Protein AF-A0AAN4Z9K9-F1 (afdb_monomer_lite)

Organism: NCBI:txid1317129

Foldseek 3Di:
DVVVVVVVVQQDAEEEEAEDEPLDLVRLVVVLVVQLVSQVRYQYEYEYEPADVVSVPDDHPRPSYHYDYDDDHPCVNVVVVVVVVVVD

pLDDT: mean 86.87, std 11.13, range [53.91, 98.0]

Sequence (88 aa):
SLILLLLLGAVQSAKIAIFLYPLSNSHVIFTIRVAEELAQDHEVVIIRPNANPTASTLVSKHPRVREIRTAGCFNAFSDYKDAEKKQV

Secondary structure (DSSP, 8-state):
-HHHHHHHHTT---EEEEE---S-HHHHHHHHHHHHHHTTTSEEEEEEES-SHHHHS-----TTEEEEEES--HHHHHHHHHHHHHT-

Radius of gyration: 17.63 Å; chains: 1; bounding box: 42×26×52 Å

Structure (mmCIF, N/CA/C/O backbone):
data_AF-A0AAN4Z9K9-F1
#
_entry.id   AF-A0AAN4Z9K9-F1
#
loop_
_atom_site.group_PDB
_atom_site.id
_atom_site.type_symbol
_atom_site.label_atom_id
_atom_site.label_alt_id
_atom_site.label_comp_id
_atom_site.label_asym_id
_atom_site.label_entity_id
_atom_site.label_seq_id
_atom_site.pdbx_PDB_ins_code
_atom_site.Cartn_x
_atom_site.Cartn_y
_atom_site.Cartn_z
_atom_site.occupancy
_atom_site.B_iso_or_equiv
_atom_site.auth_seq_id
_atom_site.auth_comp_id
_atom_site.auth_asym_id
_atom_site.auth_atom_id
_atom_site.pdbx_PDB_model_num
ATOM 1 N N . SER A 1 1 ? -32.085 11.585 26.260 1.00 62.69 1 SER A N 1
ATOM 2 C CA . SER A 1 1 ? -30.714 11.108 25.983 1.00 62.69 1 SER A CA 1
ATOM 3 C C . SER A 1 1 ? -30.209 11.545 24.610 1.00 62.69 1 SER A C 1
ATOM 5 O O . SER A 1 1 ? -30.039 10.712 23.734 1.00 62.69 1 SER A O 1
ATOM 7 N N . LEU A 1 2 ? -29.949 12.844 24.414 1.00 73.44 2 LEU A N 1
ATOM 8 C CA . LEU A 1 2 ? -29.371 13.379 23.166 1.00 73.44 2 LEU A CA 1
ATOM 9 C C . LEU A 1 2 ? -27.848 13.150 23.101 1.00 73.44 2 LEU A C 1
ATOM 11 O O . LEU A 1 2 ? -27.302 12.819 22.057 1.00 73.44 2 LEU A O 1
ATOM 15 N N . ILE A 1 3 ? -27.184 13.242 24.258 1.00 78.56 3 ILE A N 1
ATOM 16 C CA . ILE A 1 3 ? -25.741 13.014 24.420 1.00 78.56 3 ILE A CA 1
ATOM 17 C C . ILE A 1 3 ? -25.358 11.576 24.042 1.00 78.56 3 ILE A C 1
ATOM 19 O O . ILE A 1 3 ? -24.351 11.369 23.380 1.00 78.56 3 ILE A O 1
ATOM 23 N N . LEU A 1 4 ? -26.190 10.585 24.383 1.00 73.69 4 LEU A N 1
ATOM 24 C CA . LEU A 1 4 ? -25.948 9.183 24.019 1.00 73.69 4 LEU A CA 1
ATOM 25 C C . LEU A 1 4 ? -26.035 8.954 22.499 1.00 73.69 4 LEU A C 1
ATOM 27 O O . LEU A 1 4 ? -25.235 8.209 21.950 1.00 73.69 4 LEU A O 1
ATOM 31 N N . LEU A 1 5 ? -26.964 9.627 21.812 1.00 71.94 5 LEU A N 1
ATOM 32 C CA . LEU A 1 5 ? -27.094 9.575 20.349 1.00 71.94 5 LEU A CA 1
ATOM 33 C C . LEU A 1 5 ? -25.927 10.278 19.636 1.00 71.94 5 LEU A C 1
ATOM 35 O O . LEU A 1 5 ? -25.426 9.762 18.642 1.00 71.94 5 LEU A O 1
ATOM 39 N N . LEU A 1 6 ? -25.448 11.407 20.170 1.00 68.06 6 LEU A N 1
ATOM 40 C CA . LEU A 1 6 ? -24.251 12.100 19.672 1.00 68.06 6 LEU A CA 1
ATOM 41 C C . LEU A 1 6 ? -22.975 11.269 19.876 1.00 68.06 6 LEU A C 1
ATOM 43 O O . LEU A 1 6 ? -22.141 11.194 18.978 1.00 68.06 6 LEU A O 1
ATOM 47 N N . LEU A 1 7 ? -22.851 10.592 21.021 1.00 66.00 7 LEU A N 1
ATOM 48 C CA . LEU A 1 7 ? -21.740 9.678 21.300 1.00 66.00 7 LEU A CA 1
ATOM 49 C C . LEU A 1 7 ? -21.763 8.442 20.394 1.00 66.00 7 LEU A C 1
ATOM 51 O O . LEU A 1 7 ? -20.705 7.977 19.990 1.00 66.00 7 LEU A O 1
ATOM 55 N N . LEU A 1 8 ? -22.942 7.932 20.026 1.00 65.25 8 LEU A N 1
ATOM 56 C CA . LEU A 1 8 ? -23.064 6.821 19.074 1.00 65.25 8 LEU A CA 1
ATOM 57 C C . LEU A 1 8 ? -22.698 7.233 17.636 1.00 65.25 8 LEU A C 1
ATOM 59 O O . LEU A 1 8 ? -22.156 6.414 16.898 1.00 65.25 8 LEU A O 1
ATOM 63 N N . GLY A 1 9 ? -22.940 8.490 17.246 1.00 61.31 9 GLY A N 1
ATOM 64 C CA . GLY A 1 9 ? -22.523 9.024 15.942 1.00 61.31 9 GLY A CA 1
ATOM 65 C C . GLY A 1 9 ? -21.016 9.293 15.830 1.00 61.31 9 GLY A C 1
ATOM 66 O O . GLY A 1 9 ? -20.449 9.162 14.750 1.00 61.31 9 GLY A O 1
ATOM 67 N N . ALA A 1 10 ? -20.348 9.618 16.941 1.00 62.19 10 ALA A N 1
ATOM 68 C CA . ALA A 1 10 ? -18.924 9.966 16.967 1.00 62.19 10 ALA A CA 1
ATOM 69 C C . ALA A 1 10 ? -17.962 8.765 16.823 1.00 62.19 10 ALA A C 1
ATOM 71 O O . ALA A 1 10 ? -16.755 8.962 16.726 1.00 62.19 10 ALA A O 1
ATOM 72 N N . VAL A 1 11 ? -18.464 7.524 16.820 1.00 65.31 11 VAL A N 1
ATOM 73 C CA . VAL A 1 11 ? -17.639 6.295 16.882 1.00 65.31 11 VAL A CA 1
ATOM 74 C C . VAL A 1 11 ? -17.668 5.505 15.564 1.00 65.31 11 VAL A C 1
ATOM 76 O O . VAL A 1 11 ? -17.292 4.334 15.503 1.00 65.31 11 VAL A O 1
ATOM 79 N N . GLN A 1 12 ? -18.104 6.118 14.462 1.00 70.81 12 GLN A N 1
ATOM 80 C CA . GLN A 1 12 ? -18.254 5.404 13.196 1.00 70.81 12 GLN A CA 1
ATOM 81 C C . GLN A 1 12 ? -16.915 5.265 12.442 1.00 70.81 12 GLN A C 1
ATOM 83 O O . GLN A 1 12 ? -16.629 5.963 11.474 1.00 70.81 12 GLN A O 1
ATOM 88 N N . SER A 1 13 ? -16.082 4.317 12.881 1.00 84.56 13 SER A N 1
ATOM 89 C CA . SER A 1 13 ? -14.887 3.894 12.142 1.00 84.56 13 SER A CA 1
ATOM 90 C C . SER A 1 13 ? -15.290 3.040 10.938 1.00 84.56 13 SER A C 1
ATOM 92 O O . SER A 1 13 ? -15.732 1.900 11.095 1.00 84.56 13 SER A O 1
ATOM 94 N N . ALA A 1 14 ? -15.108 3.563 9.725 1.00 89.44 14 ALA A N 1
ATOM 95 C CA . ALA A 1 14 ? -15.266 2.792 8.497 1.00 89.44 14 ALA A CA 1
ATOM 96 C C . ALA A 1 14 ? -14.094 1.816 8.277 1.00 89.44 14 ALA A C 1
ATOM 98 O O . ALA A 1 14 ? -12.991 2.010 8.794 1.00 89.44 14 ALA A O 1
ATOM 99 N N . LYS A 1 15 ? -14.341 0.773 7.476 1.00 94.38 15 LYS A N 1
ATOM 100 C CA . LYS A 1 15 ? -13.310 -0.127 6.941 1.00 94.38 15 LYS A CA 1
ATOM 101 C C . LYS A 1 15 ? -13.095 0.204 5.472 1.00 94.38 15 LYS A C 1
ATOM 103 O O . LYS A 1 15 ? -14.019 0.066 4.674 1.00 94.38 15 LYS A O 1
ATOM 108 N N . ILE A 1 16 ? -11.894 0.647 5.126 1.00 96.75 16 ILE A N 1
ATOM 109 C CA . ILE A 1 16 ? -11.561 1.164 3.798 1.00 96.75 16 ILE A CA 1
ATOM 110 C C . ILE A 1 16 ? -10.558 0.228 3.133 1.00 96.75 16 ILE A C 1
ATOM 112 O O . ILE A 1 16 ? -9.510 -0.070 3.703 1.00 96.75 16 ILE A O 1
ATOM 116 N N . ALA A 1 17 ? -10.865 -0.207 1.912 1.00 97.31 17 ALA A N 1
ATOM 117 C CA . ALA A 1 17 ? -9.955 -0.977 1.073 1.00 97.31 17 ALA A CA 1
ATOM 118 C C . ALA A 1 17 ? -9.474 -0.122 -0.103 1.00 97.31 17 ALA A C 1
ATOM 120 O O . ALA A 1 17 ? -10.282 0.400 -0.869 1.00 97.31 17 ALA A O 1
ATOM 121 N N . ILE A 1 18 ? -8.156 0.004 -0.253 1.00 96.62 18 ILE A N 1
ATOM 122 C CA . ILE A 1 18 ? -7.514 0.739 -1.341 1.00 96.62 18 ILE A CA 1
ATOM 123 C C . ILE A 1 18 ? -6.808 -0.262 -2.246 1.00 96.62 18 ILE A C 1
ATOM 125 O O . ILE A 1 18 ? -5.887 -0.953 -1.814 1.00 96.62 18 ILE A O 1
ATOM 129 N N . PHE A 1 19 ? -7.213 -0.315 -3.512 1.00 94.38 19 PHE A N 1
ATOM 130 C CA . PHE A 1 19 ? -6.562 -1.142 -4.523 1.00 94.38 19 PHE A CA 1
ATOM 131 C C . PHE A 1 19 ? -5.531 -0.308 -5.270 1.00 94.38 19 PHE A C 1
ATOM 133 O O . PHE A 1 19 ? -5.861 0.723 -5.853 1.00 94.38 19 PHE A O 1
ATOM 140 N N . LEU A 1 20 ? -4.279 -0.755 -5.249 1.00 92.19 20 LEU A N 1
ATOM 141 C CA . LEU A 1 20 ? -3.176 -0.033 -5.866 1.00 92.19 20 LEU A CA 1
ATOM 142 C C . LEU A 1 20 ? -2.345 -0.969 -6.732 1.00 92.19 20 LEU A C 1
ATOM 144 O O . LEU A 1 20 ? -1.906 -2.025 -6.283 1.00 92.19 20 LEU A O 1
ATOM 148 N N . TYR A 1 21 ? -2.055 -0.530 -7.954 1.00 90.56 21 TYR A N 1
ATOM 149 C CA . TYR A 1 21 ? -1.083 -1.180 -8.820 1.00 90.56 21 TYR A CA 1
ATOM 150 C C . TYR A 1 21 ? 0.251 -0.404 -8.791 1.00 90.56 21 TYR A C 1
ATOM 152 O O . TYR A 1 21 ? 0.323 0.713 -9.315 1.00 90.56 21 TYR A O 1
ATOM 160 N N . PRO A 1 22 ? 1.309 -0.923 -8.132 1.00 88.88 22 PRO A N 1
ATOM 161 C CA . PRO A 1 22 ? 2.491 -0.133 -7.801 1.00 88.88 22 PRO A CA 1
ATOM 162 C C . PRO A 1 22 ? 3.491 -0.110 -8.965 1.00 88.88 22 PRO A C 1
ATOM 164 O O . PRO A 1 22 ? 4.486 -0.828 -8.945 1.00 88.88 22 PRO A O 1
ATOM 167 N N . LEU A 1 23 ? 3.232 0.720 -9.980 1.00 88.50 23 LEU A N 1
ATOM 168 C CA . LEU A 1 23 ? 4.145 0.927 -11.117 1.00 88.50 23 LEU A CA 1
ATOM 169 C C . LEU A 1 23 ? 5.207 1.999 -10.842 1.00 88.50 23 LEU A C 1
ATOM 171 O O . LEU A 1 23 ? 6.363 1.843 -11.230 1.00 88.50 23 LEU A O 1
ATOM 175 N N . SER A 1 24 ? 4.843 3.051 -10.106 1.00 89.25 24 SER A N 1
ATOM 176 C CA . SER A 1 24 ? 5.728 4.168 -9.759 1.00 89.25 24 SER A CA 1
ATOM 177 C C . SER A 1 24 ? 5.835 4.359 -8.246 1.00 89.25 24 SER A C 1
ATOM 179 O O . SER A 1 24 ? 4.838 4.257 -7.529 1.00 89.25 24 SER A O 1
ATOM 181 N N . ASN A 1 25 ? 7.035 4.711 -7.771 1.00 92.19 25 ASN A N 1
ATOM 182 C CA . ASN A 1 25 ? 7.283 5.038 -6.366 1.00 92.19 25 ASN A CA 1
ATOM 183 C C . ASN A 1 25 ? 6.424 6.219 -5.900 1.00 92.19 25 ASN A C 1
ATOM 185 O O . ASN A 1 25 ? 5.867 6.165 -4.809 1.00 92.19 25 ASN A O 1
ATOM 189 N N . SER A 1 26 ? 6.280 7.266 -6.722 1.00 94.25 26 SER A N 1
ATOM 190 C CA . SER A 1 26 ? 5.502 8.458 -6.354 1.00 94.25 26 SER A CA 1
ATOM 191 C C . SER A 1 26 ? 4.036 8.118 -6.098 1.00 94.25 26 SER A C 1
ATOM 193 O O . SER A 1 26 ? 3.450 8.600 -5.132 1.00 94.25 26 SER A O 1
ATOM 195 N N . HIS A 1 27 ? 3.475 7.223 -6.912 1.00 92.38 27 HIS A N 1
ATOM 196 C CA . HIS A 1 27 ? 2.094 6.780 -6.777 1.00 92.38 27 HIS A CA 1
ATOM 197 C C . HIS A 1 27 ? 1.890 5.993 -5.478 1.00 92.38 27 HIS A C 1
ATOM 199 O O . HIS A 1 27 ? 0.953 6.258 -4.734 1.00 92.38 27 HIS A O 1
ATOM 205 N N . VAL A 1 28 ? 2.833 5.104 -5.145 1.00 95.12 28 VAL A N 1
ATOM 206 C CA . VAL A 1 28 ? 2.814 4.376 -3.870 1.00 95.12 28 VAL A CA 1
ATOM 207 C C . VAL A 1 28 ? 2.935 5.311 -2.669 1.00 95.12 28 VAL A C 1
ATOM 209 O O . VAL A 1 28 ? 2.169 5.165 -1.720 1.00 95.12 28 VAL A O 1
ATOM 212 N N . ILE A 1 29 ? 3.857 6.277 -2.700 1.00 96.50 29 ILE A N 1
ATOM 213 C CA . ILE A 1 29 ? 4.035 7.241 -1.603 1.00 96.50 29 ILE A CA 1
ATOM 214 C C . ILE A 1 29 ? 2.754 8.045 -1.396 1.00 96.50 29 ILE A C 1
ATOM 216 O O . ILE A 1 29 ? 2.284 8.159 -0.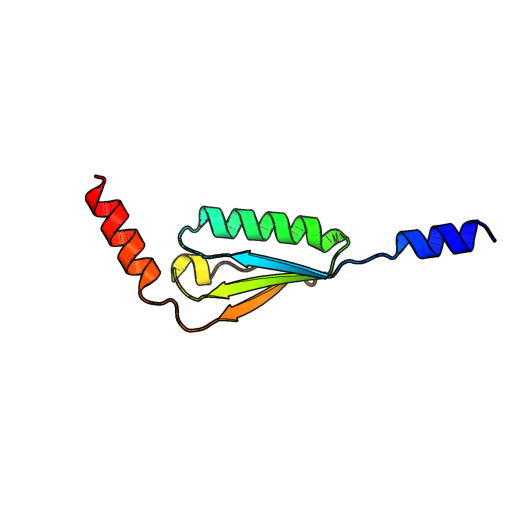268 1.00 96.50 29 ILE A O 1
ATOM 220 N N . PHE A 1 30 ? 2.174 8.570 -2.476 1.00 96.69 30 PHE A N 1
ATOM 221 C CA . PHE A 1 30 ? 0.932 9.329 -2.413 1.00 96.69 30 PHE A CA 1
ATOM 222 C C . PHE A 1 30 ? -0.201 8.502 -1.797 1.00 96.69 30 PHE A C 1
ATOM 224 O O . PHE A 1 30 ? -0.837 8.950 -0.846 1.00 96.69 30 PHE A O 1
ATOM 231 N N . THR A 1 31 ? -0.408 7.271 -2.270 1.00 97.00 31 THR A N 1
ATOM 232 C CA . THR A 1 31 ? -1.447 6.392 -1.723 1.00 97.00 31 THR A CA 1
ATOM 233 C C . THR A 1 31 ? -1.217 6.066 -0.250 1.00 97.00 31 THR A C 1
ATOM 235 O O . THR A 1 31 ? -2.176 6.061 0.517 1.00 97.00 31 THR A O 1
ATOM 238 N N . ILE A 1 32 ? 0.031 5.832 0.167 1.00 97.69 32 ILE A N 1
ATOM 239 C CA . ILE A 1 32 ? 0.364 5.623 1.581 1.00 97.69 32 ILE A CA 1
ATOM 240 C C . ILE A 1 32 ? -0.017 6.853 2.408 1.00 97.69 32 ILE A C 1
ATOM 242 O O . ILE A 1 32 ? -0.661 6.695 3.437 1.00 97.69 32 ILE A O 1
ATOM 246 N N . ARG A 1 33 ? 0.310 8.070 1.954 1.00 97.81 33 ARG A N 1
ATOM 247 C CA . ARG A 1 33 ? -0.056 9.299 2.677 1.00 97.81 33 ARG A CA 1
ATOM 248 C C . ARG A 1 33 ? -1.563 9.468 2.798 1.00 97.81 33 ARG A C 1
ATOM 250 O O . ARG A 1 33 ? -2.052 9.735 3.885 1.00 97.81 33 ARG A O 1
ATOM 257 N N . VAL A 1 34 ? -2.303 9.230 1.720 1.00 97.56 34 VAL A N 1
ATOM 258 C CA . VAL A 1 34 ? -3.773 9.264 1.761 1.00 97.56 34 VAL A CA 1
ATOM 259 C C . VAL A 1 34 ? -4.321 8.220 2.739 1.00 97.56 34 VAL A C 1
ATOM 261 O O . VAL A 1 34 ? -5.226 8.518 3.511 1.00 97.56 34 VAL A O 1
ATOM 264 N N . ALA A 1 35 ? -3.763 7.009 2.747 1.00 97.69 35 ALA A N 1
ATOM 265 C CA . ALA A 1 35 ? -4.164 5.969 3.688 1.00 97.69 35 ALA A CA 1
ATOM 266 C C . ALA A 1 35 ? -3.870 6.352 5.146 1.00 97.69 35 ALA A C 1
ATOM 268 O O . ALA A 1 35 ? -4.679 6.051 6.016 1.00 97.69 35 ALA A O 1
ATOM 269 N N . GLU A 1 36 ? -2.741 7.012 5.412 1.00 97.69 36 GLU A N 1
ATOM 270 C CA . GLU A 1 36 ? -2.368 7.508 6.742 1.00 97.69 36 GLU A CA 1
ATOM 271 C C . GLU A 1 36 ? -3.337 8.587 7.241 1.00 97.69 36 GLU A C 1
ATOM 273 O O . GLU A 1 36 ? -3.775 8.514 8.386 1.00 97.69 36 GLU A O 1
ATOM 278 N N . GLU A 1 37 ? -3.741 9.522 6.378 1.00 97.19 37 GLU A N 1
ATOM 279 C CA . GLU A 1 37 ? -4.749 10.536 6.717 1.00 97.19 37 GLU A CA 1
ATOM 280 C C . GLU A 1 37 ? -6.128 9.913 6.980 1.00 97.19 37 GLU A C 1
ATOM 282 O O . GLU A 1 37 ? -6.793 10.245 7.957 1.00 97.19 37 GLU A O 1
ATOM 287 N N . LEU A 1 38 ? -6.552 8.943 6.166 1.00 96.12 38 LEU A N 1
ATOM 288 C CA . LEU A 1 38 ? -7.809 8.218 6.399 1.00 96.12 38 LEU A CA 1
ATOM 289 C C . LEU A 1 38 ? -7.767 7.381 7.685 1.00 96.12 38 LEU A C 1
ATOM 291 O O . LEU A 1 38 ? -8.790 7.180 8.341 1.00 96.12 38 LEU A O 1
ATOM 295 N N . ALA A 1 39 ? -6.589 6.886 8.055 1.00 96.50 39 ALA A N 1
ATOM 296 C CA . ALA A 1 39 ? -6.408 6.028 9.213 1.00 96.50 39 ALA A CA 1
ATOM 297 C C . ALA A 1 39 ? -6.470 6.769 10.560 1.00 96.50 39 ALA A C 1
ATOM 299 O O . ALA A 1 39 ? -6.437 6.105 11.602 1.00 96.50 39 ALA A O 1
ATOM 300 N N . GLN A 1 40 ? -6.603 8.103 10.554 1.00 94.50 40 GLN A N 1
ATOM 301 C CA . GLN A 1 40 ? -6.895 8.887 11.759 1.00 94.50 40 GLN A CA 1
ATOM 302 C C . GLN A 1 40 ? -8.188 8.387 12.418 1.00 94.50 40 GLN A C 1
ATOM 304 O O . GLN A 1 40 ? -8.188 8.041 13.600 1.00 94.50 40 GLN A O 1
ATOM 309 N N . ASP A 1 41 ? -9.238 8.186 11.616 1.00 93.56 41 ASP A N 1
ATOM 310 C CA . ASP A 1 41 ? -10.565 7.791 12.101 1.00 93.56 41 ASP A CA 1
ATOM 311 C C . ASP A 1 41 ? -11.011 6.407 11.610 1.00 93.56 41 ASP A C 1
ATOM 313 O O . ASP A 1 41 ? -11.925 5.804 12.181 1.00 93.56 41 ASP A O 1
ATOM 317 N N . HIS A 1 42 ? -10.350 5.842 10.597 1.00 93.62 42 HIS A N 1
ATOM 318 C CA . HIS A 1 42 ? -10.788 4.611 9.934 1.00 93.62 42 HIS A CA 1
ATOM 319 C C . HIS A 1 42 ? -9.766 3.470 10.002 1.00 93.62 42 HIS A C 1
ATOM 321 O O . HIS A 1 42 ? -8.581 3.656 10.272 1.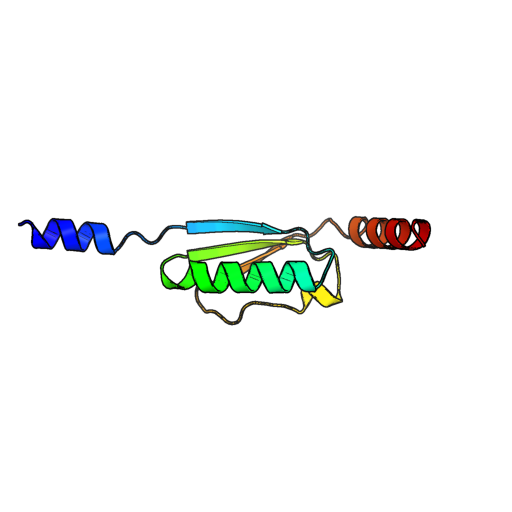00 93.62 42 HIS A O 1
ATOM 327 N N . GLU A 1 43 ? -10.232 2.242 9.779 1.00 95.00 43 GLU A N 1
ATOM 328 C CA . GLU A 1 43 ? -9.353 1.099 9.524 1.00 95.00 43 GLU A CA 1
ATOM 329 C C . GLU A 1 43 ? -9.0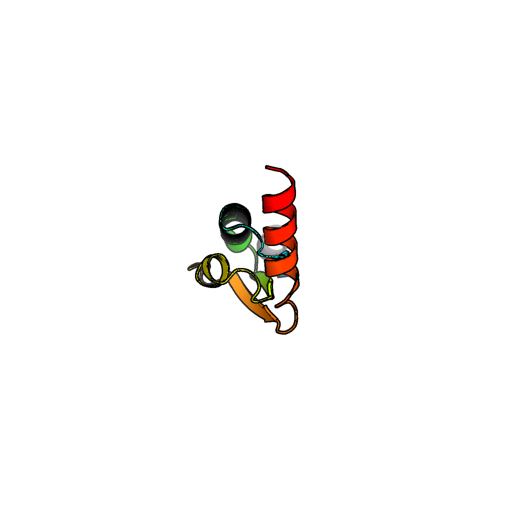83 1.009 8.025 1.00 95.00 43 GLU A C 1
ATOM 331 O O . GLU A 1 43 ? -10.022 0.919 7.231 1.00 95.00 43 GLU A O 1
ATOM 336 N N . VAL A 1 44 ? -7.811 1.011 7.624 1.00 98.00 44 VAL A N 1
ATOM 337 C CA . VAL A 1 44 ? -7.434 1.053 6.207 1.00 98.00 44 VAL A CA 1
ATOM 338 C C . VAL A 1 44 ? -6.619 -0.180 5.838 1.00 98.00 44 VAL A C 1
ATOM 340 O O . VAL A 1 44 ? -5.656 -0.538 6.517 1.00 98.00 44 VAL A O 1
ATOM 343 N N . VAL A 1 45 ? -6.981 -0.818 4.726 1.00 97.88 45 VAL A N 1
ATOM 344 C CA . VAL A 1 45 ? -6.196 -1.879 4.099 1.00 97.88 45 VAL A CA 1
ATOM 345 C C . VAL A 1 45 ? -5.808 -1.483 2.679 1.00 97.88 45 VAL A C 1
ATOM 347 O O . VAL A 1 45 ? -6.654 -1.147 1.856 1.00 97.88 45 VAL A O 1
ATOM 350 N N . ILE A 1 46 ? -4.515 -1.532 2.381 1.00 97.44 46 ILE A N 1
ATOM 351 C CA . ILE A 1 46 ? -3.984 -1.353 1.033 1.00 97.44 46 ILE A CA 1
ATOM 352 C C . ILE A 1 46 ? -3.744 -2.742 0.442 1.00 97.44 46 ILE A C 1
ATOM 354 O O . ILE A 1 46 ? -2.965 -3.535 0.971 1.00 97.44 46 ILE A O 1
ATOM 358 N N . ILE A 1 47 ? -4.409 -3.036 -0.668 1.00 95.19 47 ILE A N 1
ATOM 359 C CA . ILE A 1 47 ? -4.284 -4.290 -1.406 1.00 95.19 47 ILE A CA 1
ATOM 360 C C . ILE A 1 47 ? -3.486 -3.994 -2.669 1.00 95.19 47 ILE A C 1
ATOM 362 O O . ILE A 1 47 ? -3.938 -3.249 -3.542 1.00 95.19 47 ILE A O 1
ATOM 366 N N . ARG A 1 48 ? -2.282 -4.565 -2.765 1.00 92.38 48 ARG A N 1
ATOM 367 C CA . ARG A 1 48 ? -1.404 -4.338 -3.916 1.00 92.38 48 ARG A CA 1
ATOM 368 C C . ARG A 1 48 ? -0.485 -5.517 -4.216 1.00 92.38 48 ARG A C 1
ATOM 370 O O . ARG A 1 48 ? 0.031 -6.128 -3.283 1.00 92.38 48 ARG A O 1
ATOM 377 N N . PRO A 1 49 ? -0.216 -5.828 -5.490 1.00 91.31 49 PRO A N 1
ATOM 378 C CA . PRO A 1 49 ? 0.719 -6.884 -5.843 1.00 91.31 49 PRO A CA 1
ATOM 379 C C . PRO A 1 49 ? 2.177 -6.453 -5.662 1.00 91.31 49 PRO A C 1
ATOM 381 O O . PRO A 1 49 ? 2.503 -5.264 -5.642 1.00 91.31 49 PRO A O 1
ATOM 384 N N . ASN A 1 50 ? 3.079 -7.432 -5.600 1.00 87.19 50 ASN A N 1
ATOM 385 C CA . ASN A 1 50 ? 4.517 -7.188 -5.722 1.00 87.19 50 ASN A CA 1
ATOM 386 C C . ASN A 1 50 ? 4.884 -7.050 -7.209 1.00 87.19 50 ASN A C 1
ATOM 388 O O . ASN A 1 50 ? 5.150 -8.048 -7.873 1.00 87.19 50 ASN A O 1
ATOM 392 N N . ALA A 1 51 ? 4.840 -5.819 -7.728 1.00 86.31 51 ALA A N 1
ATOM 393 C CA . ALA A 1 51 ? 5.158 -5.506 -9.125 1.00 86.31 51 ALA A CA 1
ATOM 394 C C . ALA A 1 51 ? 6.507 -4.773 -9.243 1.00 86.31 51 ALA A C 1
ATOM 396 O O . ALA A 1 51 ? 7.507 -5.376 -9.616 1.00 86.31 51 ALA A O 1
ATOM 397 N N . ASN A 1 52 ? 6.569 -3.491 -8.867 1.00 87.69 52 ASN A N 1
ATOM 398 C CA . ASN A 1 52 ? 7.823 -2.735 -8.827 1.00 87.69 52 ASN A CA 1
ATOM 399 C C . ASN A 1 52 ? 8.637 -3.100 -7.562 1.00 87.69 52 ASN A C 1
ATOM 401 O O . ASN A 1 52 ? 8.153 -2.851 -6.449 1.00 87.69 52 ASN A O 1
ATOM 405 N N . PRO A 1 53 ? 9.868 -3.638 -7.681 1.00 86.75 53 PRO A N 1
ATOM 406 C CA . PRO A 1 53 ? 10.688 -4.030 -6.530 1.00 86.75 53 PRO A CA 1
ATOM 407 C C . PRO A 1 53 ? 11.015 -2.861 -5.596 1.00 86.75 53 PRO A C 1
ATOM 409 O O . PRO A 1 53 ? 10.943 -3.003 -4.378 1.00 86.75 53 PRO A O 1
ATOM 412 N N . THR A 1 54 ? 11.311 -1.684 -6.152 1.00 89.50 54 THR A N 1
ATOM 413 C CA . THR A 1 54 ? 11.611 -0.477 -5.372 1.00 89.50 54 THR A CA 1
ATOM 414 C C . THR A 1 54 ? 10.369 0.035 -4.655 1.00 89.50 54 THR A C 1
ATOM 416 O O . THR A 1 54 ? 10.427 0.355 -3.474 1.00 89.50 54 THR A O 1
ATOM 419 N N . ALA A 1 55 ? 9.219 0.057 -5.327 1.00 88.56 55 ALA A N 1
ATOM 420 C CA . ALA A 1 55 ? 7.979 0.517 -4.706 1.00 88.56 55 ALA A CA 1
ATOM 421 C C . ALA A 1 55 ? 7.429 -0.484 -3.673 1.00 88.56 55 ALA A C 1
ATOM 423 O O . ALA A 1 55 ? 6.595 -0.137 -2.832 1.00 88.56 55 ALA A O 1
ATOM 424 N N . SER A 1 56 ? 7.887 -1.737 -3.736 1.00 86.56 56 SER A N 1
ATOM 425 C CA . SER A 1 56 ? 7.477 -2.796 -2.818 1.00 86.56 56 SER A CA 1
ATOM 426 C C . SER A 1 56 ? 8.072 -2.638 -1.420 1.00 86.56 56 SER A C 1
ATOM 428 O O . SER A 1 56 ? 7.448 -3.115 -0.476 1.00 86.56 56 SER A O 1
ATOM 430 N N . THR A 1 57 ? 9.206 -1.944 -1.274 1.00 90.69 57 THR A N 1
ATOM 431 C CA . THR A 1 57 ? 9.845 -1.677 0.029 1.00 90.69 57 THR A CA 1
ATOM 432 C C . THR A 1 57 ? 9.197 -0.523 0.792 1.00 90.69 57 THR A C 1
ATOM 434 O O . THR A 1 57 ? 9.338 -0.425 2.009 1.00 90.69 57 THR A O 1
ATOM 437 N N . LEU A 1 58 ? 8.475 0.351 0.090 1.00 93.19 58 LEU A N 1
ATOM 438 C CA . LEU A 1 58 ? 7.714 1.438 0.693 1.00 93.19 58 LEU A CA 1
ATOM 439 C C . LEU A 1 58 ? 6.534 0.837 1.446 1.00 93.19 58 LEU A C 1
ATOM 441 O O . LEU A 1 58 ? 5.808 0.056 0.849 1.00 93.19 58 LEU A O 1
ATOM 445 N N . VAL A 1 59 ? 6.324 1.190 2.710 1.00 94.19 59 VAL A N 1
ATOM 446 C CA . VAL A 1 59 ? 5.190 0.732 3.530 1.00 94.19 59 VAL A CA 1
ATOM 447 C C . VAL A 1 59 ? 4.793 1.837 4.505 1.00 94.19 59 VAL A C 1
ATOM 449 O O . VAL A 1 59 ? 5.647 2.623 4.926 1.00 94.19 59 VAL A O 1
ATOM 452 N N . SER A 1 60 ? 3.511 1.907 4.871 1.00 95.69 60 SER A N 1
ATOM 453 C CA . SER A 1 60 ? 3.082 2.796 5.955 1.00 95.69 60 SER A CA 1
ATOM 454 C C . SER A 1 60 ? 3.622 2.304 7.299 1.00 95.69 60 SER A C 1
ATOM 456 O O . SER A 1 60 ? 3.730 1.101 7.537 1.00 95.69 60 SER A O 1
ATOM 458 N N . LYS A 1 61 ? 3.935 3.246 8.192 1.00 95.19 61 LYS A N 1
ATOM 459 C CA . LYS A 1 61 ? 4.261 2.958 9.599 1.00 95.19 61 LYS A CA 1
ATOM 460 C C . LYS A 1 61 ? 3.059 3.148 10.530 1.00 95.19 61 LYS A C 1
ATOM 462 O O . LYS A 1 61 ? 3.189 2.948 11.735 1.00 95.19 61 LYS A O 1
ATOM 467 N N . HIS A 1 62 ? 1.911 3.563 9.996 1.00 96.06 62 HIS A N 1
ATOM 468 C CA . HIS A 1 62 ? 0.732 3.859 10.793 1.00 96.06 62 HIS A CA 1
ATOM 469 C C . HIS A 1 62 ? 0.058 2.562 11.279 1.00 96.06 62 HIS A C 1
ATOM 471 O O . HIS A 1 62 ? -0.237 1.689 10.463 1.00 96.06 62 HIS A O 1
ATOM 477 N N . PRO A 1 63 ? -0.248 2.414 12.582 1.00 94.94 63 PRO A N 1
ATOM 478 C CA . PRO A 1 63 ? -0.710 1.143 13.156 1.00 94.94 63 PRO A CA 1
ATOM 479 C C . PRO A 1 63 ? -2.079 0.677 12.634 1.00 94.94 63 PRO A C 1
ATOM 481 O O . PRO A 1 63 ? -2.390 -0.513 12.683 1.00 94.94 63 PRO A O 1
ATOM 484 N N . ARG A 1 64 ? -2.905 1.605 12.130 1.00 95.06 64 ARG A N 1
ATOM 485 C CA . ARG A 1 64 ? -4.233 1.318 11.552 1.00 95.06 64 ARG A CA 1
ATOM 486 C C . ARG A 1 64 ? -4.221 1.114 10.032 1.00 95.06 64 ARG A C 1
ATOM 488 O O . ARG A 1 64 ? -5.276 0.855 9.458 1.00 95.06 64 ARG A O 1
ATOM 495 N N . VAL A 1 65 ? -3.052 1.210 9.390 1.00 97.62 65 VAL A N 1
ATOM 496 C CA . VAL A 1 65 ? -2.877 0.915 7.962 1.00 97.62 65 VAL A CA 1
ATOM 497 C C . VAL A 1 65 ? -2.258 -0.470 7.826 1.00 97.62 65 VAL A C 1
ATOM 499 O O . VAL A 1 65 ? -1.147 -0.721 8.286 1.00 97.62 65 VAL A O 1
ATOM 502 N N . ARG A 1 66 ? -2.978 -1.388 7.182 1.00 96.38 66 ARG A N 1
ATOM 503 C CA . ARG A 1 66 ? -2.490 -2.738 6.876 1.00 96.38 66 ARG A CA 1
ATOM 504 C C . ARG A 1 66 ? -2.240 -2.885 5.389 1.00 96.38 66 ARG A C 1
ATOM 506 O O . ARG A 1 66 ? -2.932 -2.287 4.574 1.00 96.38 66 ARG A O 1
ATOM 513 N N . GLU A 1 67 ? -1.291 -3.737 5.035 1.00 94.06 67 GLU A N 1
ATOM 514 C CA . GLU A 1 67 ? -1.026 -4.082 3.643 1.00 94.06 67 GLU A CA 1
ATOM 515 C C . GLU A 1 67 ? -1.230 -5.566 3.384 1.00 94.06 67 GLU A C 1
ATOM 517 O O . GLU A 1 67 ? -0.753 -6.416 4.134 1.00 94.06 67 GLU A O 1
ATOM 522 N N . ILE A 1 68 ? -1.908 -5.863 2.278 1.00 93.81 68 ILE A N 1
ATOM 523 C CA . ILE A 1 68 ? -2.036 -7.209 1.733 1.00 93.81 68 ILE A CA 1
ATOM 524 C C . ILE A 1 68 ? -1.294 -7.237 0.403 1.00 93.81 68 ILE A C 1
ATOM 526 O O . ILE A 1 68 ? -1.617 -6.483 -0.521 1.00 93.81 68 ILE A O 1
ATOM 530 N N . ARG A 1 69 ? -0.299 -8.125 0.316 1.00 90.44 69 ARG A N 1
ATOM 531 C CA . ARG A 1 69 ? 0.478 -8.347 -0.902 1.00 90.44 69 ARG A CA 1
ATOM 532 C C . ARG A 1 69 ? -0.047 -9.550 -1.660 1.00 90.44 69 ARG A C 1
ATOM 534 O O . ARG A 1 69 ? -0.065 -10.657 -1.132 1.00 90.44 69 ARG A O 1
ATOM 541 N N . THR A 1 70 ? -0.465 -9.326 -2.900 1.00 86.00 70 THR A N 1
ATOM 542 C CA . THR A 1 70 ? -0.935 -10.394 -3.785 1.00 86.00 70 THR A CA 1
ATOM 543 C C . THR A 1 70 ? 0.186 -10.866 -4.713 1.00 86.00 70 THR A C 1
ATOM 545 O O . THR A 1 70 ? 1.016 -10.083 -5.182 1.00 86.00 70 THR A O 1
ATOM 548 N N . ALA A 1 71 ? 0.233 -12.174 -4.963 1.00 75.31 71 ALA A N 1
ATOM 549 C CA . ALA A 1 71 ? 1.085 -12.759 -5.993 1.00 75.31 71 ALA A CA 1
ATOM 550 C C . ALA A 1 71 ? 0.388 -12.664 -7.363 1.00 75.31 71 ALA A C 1
ATOM 552 O O . ALA A 1 71 ? -0.840 -12.678 -7.422 1.00 75.31 71 ALA A O 1
ATOM 553 N N . GLY A 1 72 ? 1.156 -12.597 -8.459 1.00 63.72 72 GLY A N 1
ATOM 554 C CA . GLY A 1 72 ? 0.608 -12.826 -9.808 1.00 63.72 72 GLY A CA 1
ATOM 555 C C . GLY A 1 72 ? 0.635 -11.656 -10.796 1.00 63.72 72 GLY A C 1
ATOM 556 O O . GLY A 1 72 ? -0.052 -11.720 -11.806 1.00 63.72 72 GLY A O 1
ATOM 557 N N . CYS A 1 73 ? 1.426 -10.605 -10.561 1.00 66.81 73 CYS A N 1
ATOM 558 C CA . CYS A 1 73 ? 1.549 -9.473 -11.496 1.00 66.81 73 CYS A CA 1
ATOM 55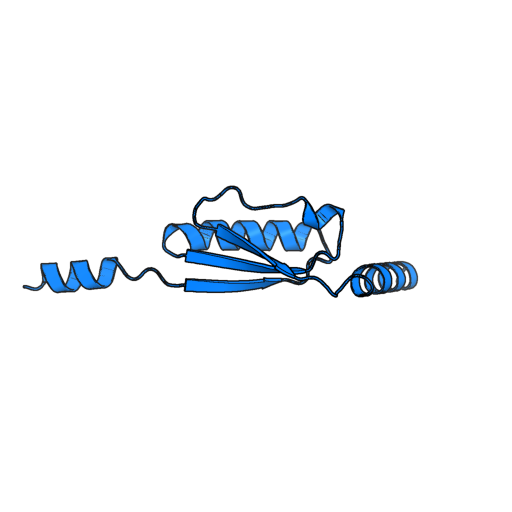9 C C . CYS A 1 73 ? 3.006 -9.121 -11.846 1.00 66.81 73 CYS A C 1
ATOM 561 O O . CYS A 1 73 ? 3.371 -7.960 -12.005 1.00 66.81 73 CYS A O 1
ATOM 563 N N . PHE A 1 74 ? 3.852 -10.146 -11.969 1.00 65.44 74 PHE A N 1
ATOM 564 C CA . PHE A 1 74 ? 5.290 -9.982 -12.207 1.00 65.44 74 PHE A CA 1
ATOM 565 C C . PHE A 1 74 ? 5.613 -9.343 -13.569 1.00 65.44 74 PHE A C 1
ATOM 567 O O . PHE A 1 74 ? 6.550 -8.555 -13.661 1.00 65.44 74 PHE A O 1
ATOM 574 N N . ASN A 1 75 ? 4.808 -9.619 -14.601 1.00 74.19 75 ASN A N 1
ATOM 575 C CA . ASN A 1 75 ? 5.113 -9.193 -15.974 1.00 74.19 75 ASN A CA 1
ATOM 576 C C . ASN A 1 75 ? 4.661 -7.756 -16.277 1.00 74.19 75 ASN A C 1
ATOM 578 O O . ASN A 1 75 ? 5.277 -7.059 -17.074 1.00 74.19 75 ASN A O 1
ATOM 582 N N . ALA A 1 76 ? 3.629 -7.248 -15.603 1.00 78.69 76 ALA A N 1
ATOM 583 C CA . ALA A 1 76 ? 3.092 -5.935 -15.962 1.00 78.69 76 ALA A CA 1
ATOM 584 C C . ALA A 1 76 ? 4.011 -4.765 -15.551 1.00 78.69 76 ALA A C 1
ATOM 586 O O . ALA A 1 76 ? 3.876 -3.666 -16.084 1.00 78.69 76 ALA A O 1
ATOM 587 N N . PHE A 1 77 ? 4.974 -4.978 -14.643 1.00 80.50 77 PHE A N 1
ATOM 588 C CA . PHE A 1 77 ? 6.020 -3.981 -14.391 1.00 80.50 77 PHE A CA 1
ATOM 589 C C . PHE A 1 77 ? 7.066 -3.929 -15.515 1.00 80.50 77 PHE A C 1
ATOM 591 O O . PHE A 1 77 ? 7.459 -2.831 -15.913 1.00 80.50 77 PHE A O 1
ATOM 598 N N . SER A 1 78 ? 7.499 -5.080 -16.048 1.00 83.12 78 SER A N 1
ATOM 599 C CA . SER A 1 78 ? 8.402 -5.107 -17.207 1.00 83.12 78 SER A CA 1
ATOM 600 C C . SER A 1 78 ? 7.732 -4.511 -18.440 1.00 83.12 78 SER A C 1
ATOM 602 O O . SER A 1 78 ? 8.324 -3.646 -19.079 1.00 83.12 78 SER A O 1
ATOM 604 N N . ASP A 1 79 ? 6.469 -4.862 -18.695 1.00 85.50 79 ASP A N 1
ATOM 605 C CA . ASP A 1 79 ? 5.709 -4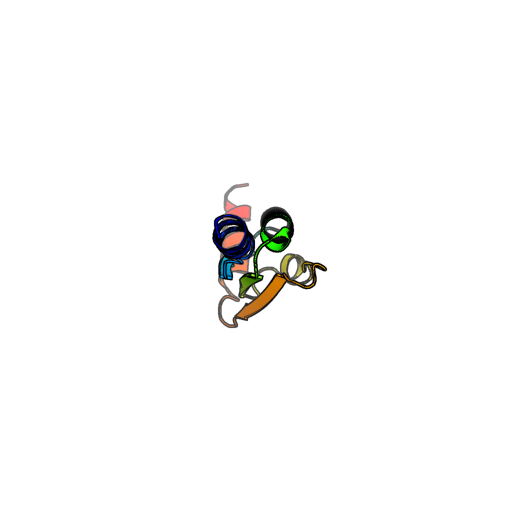.340 -19.837 1.00 85.50 79 ASP A CA 1
ATOM 606 C C . ASP A 1 79 ? 5.568 -2.811 -19.764 1.00 85.50 79 ASP A C 1
ATOM 608 O O . ASP A 1 79 ? 5.754 -2.108 -20.759 1.00 85.50 79 ASP A O 1
ATOM 612 N N . TYR A 1 80 ? 5.307 -2.277 -18.565 1.00 84.62 80 TYR A N 1
ATOM 613 C CA . TYR A 1 80 ? 5.277 -0.835 -18.320 1.00 84.62 80 TYR A CA 1
ATOM 614 C C . TYR A 1 80 ? 6.626 -0.169 -18.633 1.00 84.62 80 TYR A C 1
ATOM 616 O O . TYR A 1 80 ? 6.667 0.870 -19.292 1.00 84.62 80 TYR A O 1
ATOM 624 N N . LYS A 1 81 ? 7.740 -0.766 -18.189 1.00 85.62 81 LYS A N 1
ATOM 625 C CA . LYS A 1 81 ? 9.082 -0.222 -18.439 1.00 85.62 81 LYS A CA 1
ATOM 626 C C . LYS A 1 81 ? 9.479 -0.264 -19.907 1.00 85.62 81 LYS A C 1
ATOM 628 O O . LYS A 1 81 ? 10.146 0.656 -20.379 1.00 85.62 81 LYS A O 1
ATOM 633 N N . ASP A 1 82 ? 9.057 -1.287 -20.631 1.00 88.81 82 ASP A N 1
ATOM 634 C CA . ASP A 1 82 ? 9.307 -1.376 -22.065 1.00 88.81 82 ASP A CA 1
ATOM 635 C C . ASP A 1 82 ? 8.454 -0.380 -22.856 1.00 88.81 82 ASP A C 1
ATOM 637 O O . ASP A 1 82 ? 8.929 0.174 -23.848 1.00 88.81 82 ASP A O 1
ATOM 641 N N . ALA A 1 83 ? 7.230 -0.091 -22.407 1.00 87.50 83 ALA A N 1
ATOM 642 C CA . ALA A 1 83 ? 6.409 0.974 -22.977 1.00 87.50 83 ALA A CA 1
ATOM 643 C C . ALA A 1 83 ? 7.020 2.366 -22.737 1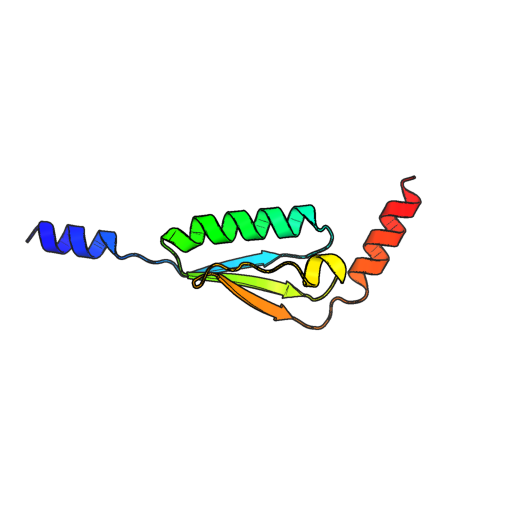.00 87.50 83 ALA A C 1
ATOM 645 O O . ALA A 1 83 ? 7.099 3.156 -23.674 1.00 87.50 83 ALA A O 1
ATOM 646 N N . GLU A 1 84 ? 7.512 2.642 -21.524 1.00 85.56 84 GLU A N 1
ATOM 647 C CA . GLU A 1 84 ? 8.178 3.907 -21.169 1.00 85.56 84 GLU A CA 1
ATOM 648 C C . GLU A 1 84 ? 9.406 4.166 -22.059 1.00 85.56 84 GLU A C 1
ATOM 650 O O . GLU A 1 84 ? 9.573 5.263 -22.582 1.00 85.56 84 GLU A O 1
ATOM 655 N N . LYS A 1 85 ? 10.225 3.136 -22.317 1.00 87.56 85 LYS A N 1
ATOM 656 C CA . LYS A 1 85 ? 11.395 3.240 -23.210 1.00 87.56 85 LYS A CA 1
ATOM 657 C C . LYS A 1 85 ? 11.040 3.519 -24.668 1.00 87.56 85 LYS A C 1
ATOM 659 O O . LYS A 1 85 ? 11.844 4.118 -25.362 1.00 87.56 85 LYS A O 1
ATOM 664 N N . LYS A 1 86 ? 9.886 3.049 -25.149 1.00 85.38 86 LYS A N 1
ATOM 665 C CA . LYS A 1 86 ? 9.438 3.252 -26.540 1.00 85.38 86 LYS A CA 1
ATOM 666 C C . LYS A 1 86 ? 8.856 4.646 -26.787 1.00 85.38 86 LYS A C 1
ATOM 668 O O . LYS A 1 86 ? 8.605 4.990 -27.938 1.00 85.38 86 LYS A O 1
ATOM 673 N N . GLN A 1 87 ? 8.579 5.405 -25.728 1.00 73.12 87 GLN A N 1
ATOM 674 C CA . GLN A 1 87 ? 8.067 6.775 -25.808 1.00 73.12 87 GLN A CA 1
ATOM 675 C C . GLN A 1 87 ? 9.174 7.842 -25.789 1.00 73.12 87 GLN A C 1
ATOM 677 O O . GLN A 1 87 ? 8.861 9.019 -25.966 1.00 73.12 87 GLN A O 1
ATOM 682 N N . VAL A 1 88 ? 10.433 7.440 -25.577 1.00 53.91 88 VAL A N 1
ATOM 683 C CA . VAL A 1 88 ? 11.640 8.286 -25.624 1.00 53.91 88 VAL A CA 1
ATOM 684 C C . VAL A 1 88 ? 12.381 8.027 -26.928 1.00 53.91 88 VAL A C 1
ATOM 686 O O . VAL A 1 88 ? 12.854 9.015 -27.527 1.00 53.91 88 VAL A O 1
#